Protein AF-A0A136IIM8-F1 (afdb_monomer)

Solvent-accessible surface area (backbone atoms only — not comparable to full-atom values): 3962 Å² total; per-residue (Å²): 88,78,44,75,73,51,48,66,48,54,62,39,58,61,69,88,69,85,52,92,90,57,73,58,95,78,54,82,44,53,55,78,74,49,78,86,49,95,87,50,60,74,49,75,41,57,91,28,65,68,33,52,28,69,76,68,73,46,93,127

Secondary structure (DSSP, 8-state):
-EE-S---GGGTS---S--TT--GGGSPPGGGGS--STT---EE--S-HHHHHHHH----

Organism: NCBI:txid196109

pLDDT: mean 81.04, std 14.86, range [43.44, 95.5]

Structure (mmCIF, N/CA/C/O backbone):
data_AF-A0A136IIM8-F1
#
_entry.id   AF-A0A136IIM8-F1
#
loop_
_atom_site.group_PDB
_atom_site.id
_atom_site.type_symbol
_atom_site.label_atom_id
_atom_site.label_alt_id
_atom_site.label_comp_id
_atom_site.label_asym_id
_atom_site.label_entity_id
_atom_site.label_seq_id
_atom_site.pdbx_PDB_ins_code
_atom_site.Cartn_x
_atom_site.Cartn_y
_atom_site.Cartn_z
_atom_site.occupancy
_atom_site.B_iso_or_equiv
_atom_site.auth_seq_id
_atom_site.auth_comp_id
_atom_site.auth_asym_id
_atom_site.auth_atom_id
_atom_site.pdbx_PDB_model_num
ATOM 1 N N . MET A 1 1 ? -10.894 4.491 3.116 1.00 91.19 1 MET A N 1
ATOM 2 C CA . MET A 1 1 ? -10.002 5.177 2.148 1.00 91.19 1 MET A CA 1
ATOM 3 C C . MET A 1 1 ? -9.886 4.322 0.893 1.00 91.19 1 MET A C 1
ATOM 5 O O . MET A 1 1 ? -9.974 3.107 1.019 1.00 91.19 1 MET A O 1
ATOM 9 N N . ILE A 1 2 ? -9.732 4.924 -0.288 1.00 94.50 2 ILE A N 1
ATOM 10 C CA . ILE A 1 2 ? -9.543 4.201 -1.557 1.00 94.50 2 ILE A CA 1
ATOM 11 C C . ILE A 1 2 ? -8.207 4.642 -2.158 1.00 94.50 2 ILE A C 1
ATOM 13 O O . ILE A 1 2 ? -7.961 5.841 -2.264 1.00 94.50 2 ILE A O 1
ATOM 17 N N . LEU A 1 3 ? -7.357 3.682 -2.512 1.00 93.69 3 LEU A N 1
ATOM 18 C CA . LEU A 1 3 ? -6.116 3.892 -3.254 1.00 93.69 3 LEU A CA 1
ATOM 19 C C . LEU A 1 3 ? -6.260 3.199 -4.606 1.00 93.69 3 LEU A C 1
ATOM 21 O O . LEU A 1 3 ? -6.244 1.969 -4.667 1.00 93.69 3 LEU A O 1
ATOM 25 N N . ASP A 1 4 ? -6.433 3.983 -5.665 1.00 95.12 4 ASP A N 1
ATOM 26 C CA . ASP A 1 4 ? -6.599 3.452 -7.015 1.00 95.12 4 ASP A CA 1
ATOM 27 C C . ASP A 1 4 ? -5.265 3.415 -7.775 1.00 95.12 4 ASP A C 1
ATOM 29 O O . ASP A 1 4 ? -4.454 4.336 -7.661 1.00 95.12 4 ASP A O 1
ATOM 33 N N . ASN A 1 5 ? -5.037 2.342 -8.534 1.00 95.06 5 ASN A N 1
ATOM 34 C CA . ASN A 1 5 ? -3.853 2.113 -9.363 1.00 95.06 5 ASN A CA 1
ATOM 35 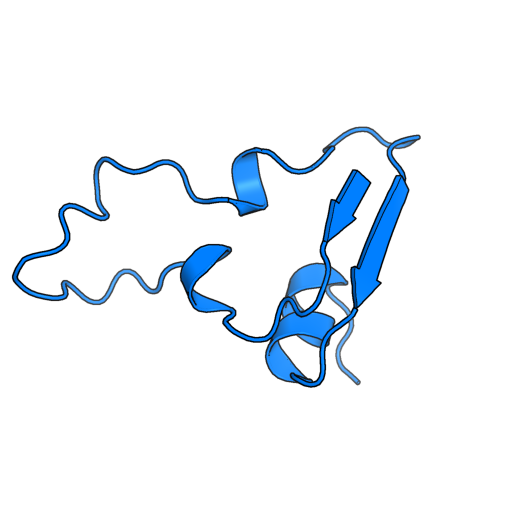C C . ASN A 1 5 ? -2.523 2.319 -8.600 1.00 95.06 5 ASN A C 1
ATOM 37 O O . ASN A 1 5 ? -1.568 2.937 -9.086 1.00 95.06 5 ASN A O 1
ATOM 41 N N . ALA A 1 6 ? -2.460 1.809 -7.370 1.00 94.25 6 ALA A N 1
ATOM 42 C CA . ALA A 1 6 ? -1.318 1.933 -6.474 1.00 94.25 6 ALA A CA 1
ATOM 43 C C . ALA A 1 6 ? -0.199 0.952 -6.872 1.00 94.25 6 ALA A C 1
ATOM 45 O O . ALA A 1 6 ? 0.063 -0.031 -6.189 1.00 94.25 6 ALA A O 1
ATOM 46 N N . ASP A 1 7 ? 0.448 1.174 -8.013 1.00 93.44 7 ASP A N 1
ATOM 47 C CA . ASP A 1 7 ? 1.455 0.243 -8.545 1.00 93.44 7 ASP A CA 1
ATOM 48 C C . ASP A 1 7 ? 2.875 0.510 -8.007 1.00 93.44 7 ASP A C 1
ATOM 50 O O . ASP A 1 7 ? 3.688 -0.411 -7.901 1.00 93.44 7 ASP A O 1
ATOM 54 N N . ASN A 1 8 ? 3.187 1.764 -7.656 1.00 91.50 8 ASN A N 1
ATOM 55 C CA . ASN A 1 8 ? 4.529 2.182 -7.243 1.00 91.50 8 ASN A CA 1
ATOM 56 C C . ASN A 1 8 ? 4.6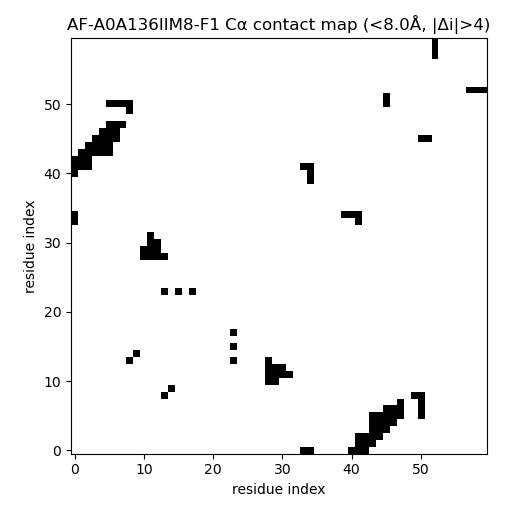97 2.168 -5.716 1.00 91.50 8 ASN A C 1
ATOM 58 O O . ASN A 1 8 ? 4.327 3.114 -5.018 1.00 91.50 8 ASN A O 1
ATOM 62 N N . VAL A 1 9 ? 5.320 1.103 -5.215 1.00 89.00 9 VAL A N 1
ATOM 63 C CA . VAL A 1 9 ? 5.549 0.860 -3.785 1.00 89.00 9 VAL A CA 1
ATOM 64 C C . VAL A 1 9 ? 6.404 1.936 -3.102 1.00 89.00 9 VAL A C 1
ATOM 66 O O . VAL A 1 9 ? 6.174 2.254 -1.938 1.00 89.00 9 VAL A O 1
ATOM 69 N N . GLU A 1 10 ? 7.339 2.557 -3.827 1.00 88.31 10 GLU A N 1
ATOM 70 C CA . GLU A 1 10 ? 8.288 3.541 -3.280 1.00 88.31 10 GLU A CA 1
ATOM 71 C C . GLU A 1 10 ? 7.606 4.844 -2.839 1.00 88.31 10 GLU A C 1
ATOM 73 O O . GLU A 1 10 ? 8.143 5.583 -2.019 1.00 88.31 10 GLU A O 1
ATOM 78 N N . VAL A 1 11 ? 6.401 5.128 -3.344 1.00 86.94 11 VAL A N 1
ATOM 79 C CA . VAL A 1 11 ? 5.604 6.287 -2.911 1.00 86.94 11 VAL A CA 1
ATOM 80 C C . VAL A 1 11 ? 5.072 6.088 -1.482 1.00 86.94 11 VAL A C 1
ATOM 82 O O . VAL A 1 11 ? 4.919 7.042 -0.715 1.00 86.94 11 VAL A O 1
ATOM 85 N N . PHE A 1 12 ? 4.799 4.837 -1.108 1.00 89.31 12 PHE A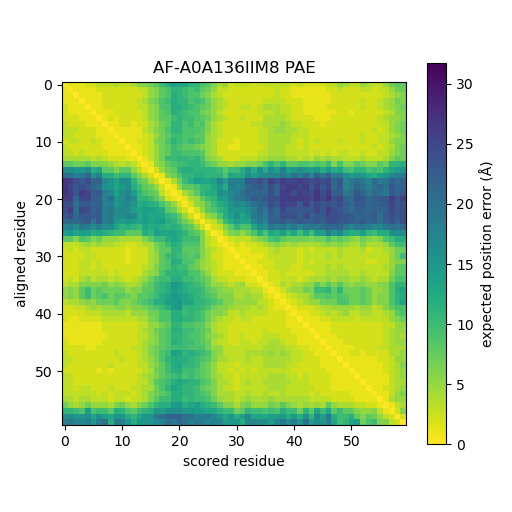 N 1
ATOM 86 C CA . PHE A 1 12 ? 4.256 4.470 0.199 1.00 89.31 12 PHE A CA 1
ATOM 87 C C . PHE A 1 12 ? 5.359 4.087 1.183 1.00 89.31 12 PHE A C 1
ATOM 89 O O . PHE A 1 12 ? 5.306 4.489 2.344 1.00 89.31 12 PHE A O 1
ATOM 96 N N . PHE A 1 13 ? 6.363 3.355 0.703 1.00 86.75 13 PHE A N 1
ATOM 97 C CA . PHE A 1 13 ? 7.473 2.823 1.484 1.00 86.75 13 PHE A CA 1
ATOM 98 C C . PHE A 1 13 ? 8.794 3.165 0.786 1.00 86.75 13 PHE A C 1
ATOM 100 O O . PHE A 1 13 ? 9.383 2.295 0.141 1.00 86.75 13 PHE A O 1
ATOM 107 N N . PRO A 1 14 ? 9.246 4.428 0.863 1.00 84.44 14 PRO A N 1
ATOM 108 C CA . PRO A 1 14 ? 10.464 4.845 0.194 1.00 84.44 14 PRO A CA 1
ATOM 109 C C . PRO A 1 14 ? 11.664 4.084 0.756 1.00 84.44 14 PRO A C 1
ATOM 111 O O . PRO A 1 14 ? 11.889 4.029 1.968 1.00 84.44 14 PRO A O 1
ATOM 114 N N . SER A 1 15 ? 12.455 3.511 -0.140 1.00 76.56 15 SER A N 1
ATOM 115 C CA . SER A 1 15 ? 13.757 2.952 0.181 1.00 76.56 15 SER A CA 1
ATOM 116 C C . SER A 1 15 ? 14.689 4.086 0.617 1.00 76.56 15 SER A C 1
ATOM 118 O O . SER A 1 15 ? 14.871 5.051 -0.120 1.00 76.56 15 SER A O 1
ATOM 120 N N . LEU A 1 16 ? 15.357 3.947 1.768 1.00 65.25 16 LEU A N 1
ATOM 121 C CA . LEU A 1 16 ? 16.370 4.890 2.291 1.00 65.25 16 LEU A CA 1
ATOM 122 C C . LEU A 1 16 ? 17.604 5.079 1.379 1.00 65.25 16 LEU A C 1
ATOM 124 O O . LEU A 1 16 ? 18.587 5.685 1.788 1.00 65.25 16 LEU A O 1
ATOM 128 N N . ARG A 1 17 ? 17.599 4.541 0.155 1.00 61.09 17 ARG A N 1
ATOM 129 C CA . ARG A 1 17 ? 18.679 4.759 -0.804 1.00 61.09 17 ARG A CA 1
ATOM 130 C C . ARG A 1 17 ? 18.598 6.203 -1.272 1.00 61.09 17 ARG A C 1
ATOM 132 O O . ARG A 1 17 ? 17.723 6.532 -2.070 1.00 61.09 17 ARG A O 1
ATOM 139 N N . ASP A 1 18 ? 19.508 7.021 -0.753 1.00 51.50 18 ASP A N 1
ATOM 140 C CA . ASP A 1 18 ? 19.735 8.417 -1.111 1.00 51.50 18 ASP A CA 1
ATOM 141 C C . ASP A 1 18 ? 19.703 8.603 -2.633 1.00 51.50 18 ASP A C 1
ATOM 143 O O . ASP A 1 18 ? 20.697 8.415 -3.335 1.00 51.50 18 ASP A O 1
ATOM 147 N N . ARG A 1 19 ? 18.531 8.948 -3.174 1.00 54.84 19 ARG A N 1
ATOM 148 C CA . ARG A 1 19 ? 18.428 9.422 -4.550 1.00 54.84 19 ARG A CA 1
ATOM 149 C C . ARG A 1 19 ? 18.853 10.890 -4.536 1.00 54.84 19 ARG A C 1
ATOM 151 O O . ARG A 1 19 ? 18.175 11.699 -3.889 1.00 54.84 19 ARG A O 1
ATOM 158 N N . PRO A 1 20 ? 19.951 11.263 -5.217 1.00 43.44 20 PRO A N 1
ATOM 159 C CA . PRO A 1 20 ? 20.373 12.653 -5.285 1.00 43.44 20 PRO A CA 1
ATOM 160 C C . PRO A 1 20 ? 19.252 13.480 -5.931 1.00 43.44 20 PRO A C 1
ATOM 162 O O . PRO A 1 20 ? 18.786 13.163 -7.022 1.00 43.44 20 PRO A O 1
ATOM 165 N N . GLY A 1 21 ? 18.781 14.508 -5.220 1.00 52.22 21 GLY A N 1
ATOM 166 C CA . GLY A 1 21 ? 17.722 15.419 -5.677 1.00 52.22 21 GLY A CA 1
ATOM 167 C C . GLY A 1 21 ? 16.344 15.216 -5.040 1.00 52.22 21 GLY A C 1
ATOM 168 O O . GLY A 1 21 ? 15.505 16.108 -5.132 1.00 52.22 21 GLY A O 1
ATOM 169 N N . THR A 1 22 ? 16.103 14.114 -4.328 1.00 52.06 22 THR A N 1
ATOM 170 C CA . THR A 1 22 ? 14.871 13.940 -3.544 1.00 52.06 22 THR A CA 1
ATOM 171 C C . THR A 1 22 ? 15.196 14.071 -2.065 1.00 52.06 22 THR A C 1
ATOM 173 O O . THR A 1 22 ? 15.877 13.224 -1.495 1.00 52.06 22 THR A O 1
ATOM 176 N N . SER A 1 23 ? 14.712 15.137 -1.428 1.00 53.00 23 SER A N 1
ATOM 177 C CA . SER A 1 23 ? 14.790 15.334 0.025 1.00 53.00 23 SER A CA 1
ATOM 178 C C . SER A 1 23 ? 13.812 14.378 0.735 1.00 53.00 23 SER A C 1
ATOM 180 O O . SER A 1 23 ? 12.861 14.793 1.392 1.00 53.00 23 SER A O 1
ATOM 182 N N . VAL A 1 24 ? 14.008 13.067 0.550 1.00 53.31 24 VAL A N 1
ATOM 183 C CA . VAL A 1 24 ? 13.142 12.006 1.095 1.00 53.31 24 VAL A CA 1
ATOM 184 C C . VAL A 1 24 ? 13.202 11.997 2.623 1.00 53.31 24 VAL A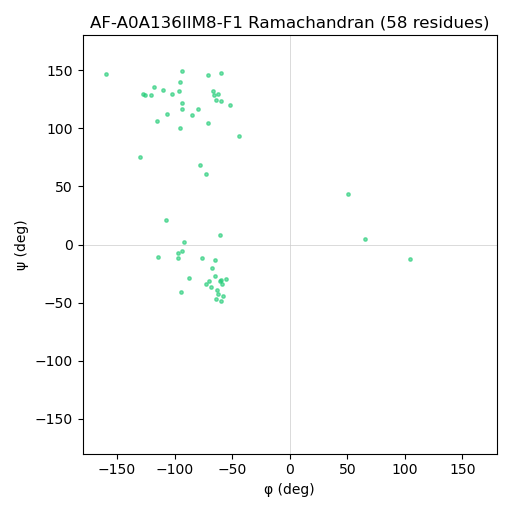 C 1
ATOM 186 O O . VAL A 1 24 ? 12.215 11.677 3.273 1.00 53.31 24 VAL A O 1
ATOM 189 N N . SER A 1 25 ? 14.310 12.456 3.217 1.00 52.97 25 SER A N 1
ATOM 190 C CA . SER A 1 25 ? 14.466 12.542 4.674 1.00 52.97 25 SER A CA 1
ATOM 191 C C . SER A 1 25 ? 13.516 13.536 5.356 1.00 52.97 25 SER A C 1
ATOM 193 O O . SER A 1 25 ? 13.377 13.486 6.576 1.00 52.97 25 SER A O 1
ATOM 195 N N . LYS A 1 26 ? 12.833 14.416 4.604 1.00 56.62 26 LYS A N 1
ATOM 196 C CA . LYS A 1 26 ? 11.847 15.370 5.147 1.00 56.62 26 LYS A CA 1
ATOM 197 C C . LYS A 1 26 ? 10.405 15.125 4.693 1.00 56.62 26 LYS A C 1
ATOM 199 O O . LYS A 1 26 ? 9.500 15.750 5.243 1.00 56.62 26 LYS A O 1
ATOM 204 N N . GLN A 1 27 ? 10.160 14.252 3.713 1.00 66.44 27 GLN A N 1
ATOM 205 C CA . GLN A 1 27 ? 8.805 13.988 3.221 1.00 66.44 27 GLN A CA 1
ATOM 206 C C . GLN A 1 27 ? 8.189 12.790 3.944 1.00 66.44 27 GLN A C 1
ATOM 208 O O . GLN A 1 27 ? 8.720 11.683 3.928 1.00 66.44 27 GLN A O 1
ATOM 213 N N . ARG A 1 28 ? 7.040 13.018 4.588 1.00 75.81 28 ARG A N 1
ATOM 214 C CA . ARG A 1 28 ? 6.275 11.973 5.271 1.00 75.81 28 ARG A CA 1
ATOM 215 C C . ARG A 1 28 ? 5.776 10.955 4.220 1.00 75.81 28 ARG A C 1
ATOM 217 O O . ARG A 1 28 ? 5.098 11.382 3.285 1.00 75.81 28 ARG A O 1
ATOM 224 N N . PRO A 1 29 ? 6.068 9.646 4.341 1.00 83.88 29 PRO A N 1
ATOM 225 C CA . PRO A 1 29 ? 5.611 8.648 3.368 1.00 83.88 29 PRO A CA 1
ATOM 226 C C . PRO A 1 29 ? 4.082 8.600 3.269 1.00 83.88 29 PRO A C 1
ATOM 228 O O . PRO A 1 29 ? 3.411 8.757 4.295 1.00 83.88 29 PRO A O 1
ATOM 231 N N . LEU A 1 30 ? 3.511 8.306 2.091 1.00 87.62 30 LEU A N 1
ATOM 232 C CA . LEU A 1 30 ? 2.045 8.221 1.952 1.00 87.62 30 LEU A CA 1
ATOM 233 C C . LEU A 1 30 ? 1.428 7.158 2.869 1.00 87.62 30 LEU A C 1
ATOM 235 O O . LEU A 1 30 ? 0.319 7.356 3.361 1.00 87.62 30 LEU A O 1
ATOM 239 N N . ALA A 1 31 ? 2.160 6.078 3.172 1.00 87.50 31 ALA A N 1
ATOM 240 C CA . ALA A 1 31 ? 1.708 5.044 4.104 1.00 87.50 31 ALA A CA 1
ATOM 241 C C . ALA A 1 31 ? 1.335 5.604 5.490 1.00 87.50 31 ALA A C 1
ATOM 243 O O . ALA A 1 31 ? 0.451 5.080 6.163 1.00 87.50 31 ALA A O 1
ATOM 244 N N . SER A 1 32 ? 1.969 6.701 5.910 1.00 87.75 32 SER A N 1
ATOM 245 C CA . SER A 1 32 ? 1.712 7.336 7.207 1.00 87.75 32 SER A CA 1
ATOM 246 C C . SER A 1 32 ? 0.413 8.149 7.272 1.00 87.75 32 SER A C 1
ATOM 248 O O . SER A 1 32 ? 0.025 8.584 8.357 1.00 87.75 32 SER A O 1
ATOM 250 N N . LEU A 1 33 ? -0.221 8.393 6.121 1.00 87.62 33 LEU A N 1
ATOM 251 C CA . LEU A 1 33 ? -1.511 9.075 5.994 1.00 87.62 33 LEU A CA 1
ATOM 252 C C . LEU A 1 33 ? -2.672 8.082 5.877 1.00 87.62 33 LEU A C 1
ATOM 254 O O . LEU A 1 33 ? -3.836 8.482 5.872 1.00 87.62 33 LEU A O 1
ATOM 258 N N . LEU A 1 34 ? -2.364 6.790 5.760 1.00 89.06 34 LEU A N 1
ATOM 259 C CA . LEU A 1 34 ? -3.376 5.753 5.686 1.00 89.06 34 LEU A CA 1
ATOM 260 C C . LEU A 1 34 ? -4.060 5.587 7.049 1.00 89.06 34 LEU A C 1
ATOM 262 O O . LEU A 1 34 ? -3.402 5.728 8.082 1.00 89.06 34 LEU A O 1
ATOM 266 N N . PRO A 1 35 ? -5.367 5.269 7.078 1.00 89.94 35 PRO A N 1
ATOM 267 C CA . PRO A 1 35 ? -6.065 4.954 8.317 1.00 89.94 35 PRO A CA 1
ATOM 268 C C . PRO A 1 35 ? -5.332 3.865 9.114 1.00 89.94 35 PRO A C 1
ATOM 270 O O . PRO A 1 35 ? -5.173 2.752 8.623 1.00 89.94 35 PRO A O 1
ATOM 273 N N . GLN A 1 36 ? -4.910 4.186 10.341 1.00 83.06 36 GLN A N 1
ATOM 274 C CA . GLN A 1 36 ? -4.227 3.257 11.260 1.00 83.06 36 GLN A CA 1
ATOM 275 C C . GLN A 1 36 ? -5.118 2.828 12.433 1.00 83.06 36 GLN A C 1
ATOM 277 O O . GLN A 1 36 ? -4.637 2.443 13.494 1.00 83.06 36 GLN A O 1
ATOM 282 N N . THR A 1 37 ? -6.433 2.947 12.266 1.00 85.94 37 THR A N 1
ATOM 283 C CA . THR A 1 37 ? -7.407 2.557 13.284 1.00 85.94 37 THR A CA 1
ATOM 284 C C . THR A 1 37 ? -7.878 1.129 13.042 1.00 85.94 37 THR A C 1
ATOM 286 O O . THR A 1 37 ? -7.983 0.691 11.898 1.00 85.94 37 THR A O 1
ATOM 289 N N . GLU A 1 38 ? -8.222 0.413 14.111 1.00 82.31 38 GLU A N 1
ATOM 290 C CA . GLU A 1 38 ? -8.698 -0.978 14.044 1.00 82.31 38 GLU A CA 1
ATOM 291 C C . GLU A 1 38 ? -9.971 -1.133 13.185 1.00 82.31 38 GLU A C 1
ATOM 293 O O . GLU A 1 38 ? -10.135 -2.098 12.439 1.00 82.31 38 GLU A O 1
ATOM 298 N N . ASN A 1 39 ? -10.835 -0.114 13.206 1.00 87.94 39 ASN A N 1
ATOM 299 C CA . ASN A 1 39 ? -12.045 -0.040 12.380 1.00 87.94 39 ASN A CA 1
ATOM 300 C C . ASN A 1 39 ? -11.826 0.675 11.036 1.00 87.94 39 ASN A C 1
ATOM 302 O O . ASN A 1 39 ? -12.765 0.854 10.257 1.00 87.94 39 ASN A O 1
ATOM 306 N N . GLY A 1 40 ? -10.597 1.101 10.748 1.00 86.38 40 GLY A N 1
ATOM 307 C CA . GLY A 1 40 ? -10.225 1.694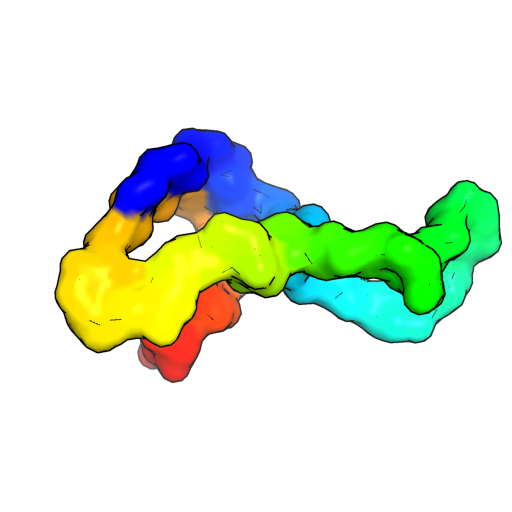 9.476 1.00 86.38 40 GLY A CA 1
ATOM 308 C C . GLY A 1 40 ? -10.327 0.661 8.359 1.00 86.38 40 GLY A C 1
ATOM 309 O O . GLY A 1 40 ? -9.843 -0.464 8.470 1.00 86.38 40 GLY A O 1
ATOM 310 N N . ARG A 1 41 ? -10.966 1.038 7.251 1.00 88.69 41 ARG A N 1
ATOM 311 C CA . ARG A 1 41 ? -11.021 0.214 6.038 1.00 88.69 41 ARG A CA 1
ATOM 312 C C . ARG A 1 41 ? -10.345 0.944 4.885 1.00 88.69 41 ARG A C 1
ATOM 314 O O . ARG A 1 41 ? -10.568 2.144 4.667 1.00 88.69 41 ARG A O 1
ATOM 321 N N . ILE A 1 42 ? -9.529 0.210 4.137 1.00 91.06 42 ILE A N 1
ATOM 322 C CA . ILE A 1 42 ? -8.840 0.692 2.942 1.00 91.06 42 ILE A CA 1
ATOM 323 C C . ILE A 1 42 ? -9.141 -0.285 1.807 1.00 91.06 42 ILE A C 1
ATOM 325 O O . ILE A 1 42 ? -8.985 -1.489 1.983 1.00 91.06 42 ILE A O 1
ATOM 329 N N . LEU A 1 43 ? -9.576 0.235 0.662 1.00 93.31 43 LEU A N 1
ATOM 330 C CA . LEU A 1 43 ? -9.644 -0.510 -0.592 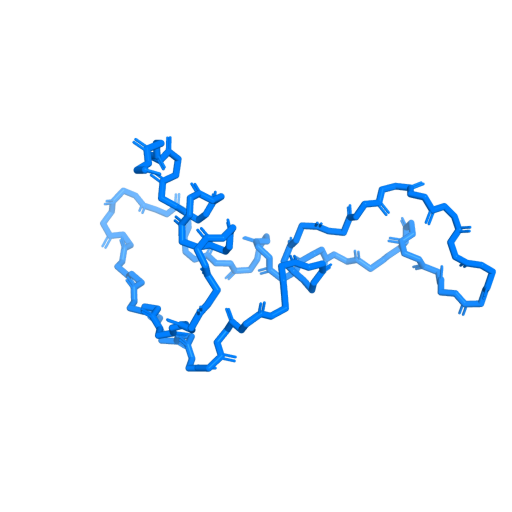1.00 93.31 43 LEU A CA 1
ATOM 331 C C . LEU A 1 43 ? -8.452 -0.095 -1.451 1.00 93.31 43 LEU A C 1
ATOM 333 O O . LEU A 1 43 ? -8.219 1.099 -1.634 1.00 93.31 43 LEU A O 1
ATOM 337 N N . ILE A 1 44 ? -7.704 -1.070 -1.959 1.00 92.62 44 ILE A N 1
ATOM 338 C CA . ILE A 1 44 ? -6.508 -0.838 -2.770 1.00 92.62 44 ILE A CA 1
ATOM 339 C C . ILE A 1 44 ? -6.669 -1.602 -4.078 1.00 92.62 44 ILE A C 1
ATOM 341 O O . ILE A 1 44 ? -6.938 -2.803 -4.051 1.00 92.62 44 ILE A O 1
ATOM 345 N N . THR A 1 45 ? -6.472 -0.928 -5.206 1.00 95.50 45 THR A N 1
ATOM 346 C CA . THR A 1 45 ? -6.325 -1.571 -6.516 1.00 95.50 45 THR A CA 1
ATOM 347 C C . THR A 1 45 ? -4.873 -1.422 -6.967 1.00 95.50 45 THR A C 1
ATOM 349 O O . THR A 1 45 ? -4.253 -0.365 -6.831 1.00 95.50 45 THR A O 1
ATOM 352 N N . SER A 1 46 ? -4.279 -2.513 -7.439 1.00 94.62 46 SER A N 1
ATOM 353 C CA . SER A 1 46 ? -2.884 -2.543 -7.876 1.00 94.62 46 SER A CA 1
ATOM 354 C C . SER A 1 46 ? -2.663 -3.730 -8.805 1.00 94.62 46 SER A C 1
ATOM 356 O O . SER A 1 46 ? -3.264 -4.790 -8.625 1.00 94.62 46 SER A O 1
ATOM 358 N N . ARG A 1 47 ? -1.772 -3.564 -9.779 1.00 95.25 47 ARG A N 1
ATOM 359 C CA . ARG A 1 47 ? -1.214 -4.637 -10.614 1.00 95.25 47 ARG A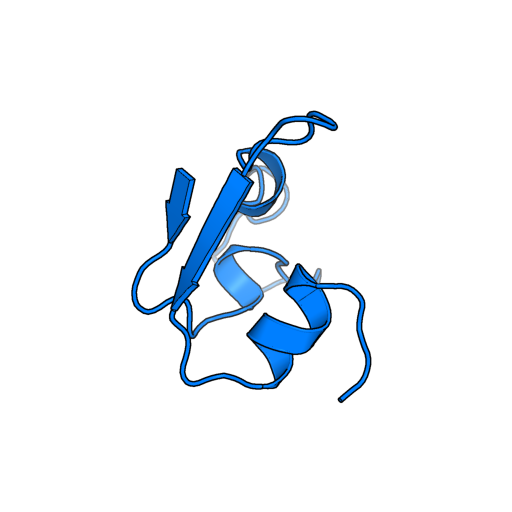 CA 1
ATOM 360 C C . ARG A 1 47 ? 0.106 -5.167 -10.041 1.00 95.25 47 ARG A C 1
ATOM 362 O O . ARG A 1 47 ? 0.660 -6.130 -10.564 1.00 95.25 47 ARG A O 1
ATOM 369 N N . SER A 1 48 ? 0.623 -4.544 -8.979 1.00 93.94 48 SER A N 1
ATOM 370 C CA . SER A 1 48 ? 1.903 -4.879 -8.356 1.00 93.94 48 SER A CA 1
ATOM 371 C C . SER A 1 48 ? 1.734 -5.862 -7.196 1.00 93.94 48 SER A C 1
ATOM 373 O O . SER A 1 48 ? 1.158 -5.538 -6.155 1.00 93.94 48 SER A O 1
ATOM 375 N N . ARG A 1 49 ? 2.307 -7.064 -7.342 1.00 91.19 49 ARG A N 1
ATOM 376 C CA . ARG A 1 49 ? 2.349 -8.070 -6.264 1.00 91.19 49 ARG A CA 1
ATOM 377 C C . ARG A 1 49 ? 3.148 -7.585 -5.052 1.00 91.19 49 ARG A C 1
ATOM 379 O O . ARG A 1 49 ? 2.720 -7.832 -3.930 1.00 91.19 49 ARG A O 1
ATOM 386 N N . ASP A 1 50 ? 4.262 -6.878 -5.262 1.00 91.00 50 ASP A N 1
ATOM 387 C CA . ASP A 1 50 ? 5.078 -6.328 -4.163 1.00 91.00 50 ASP A CA 1
ATOM 388 C C . ASP A 1 50 ? 4.268 -5.317 -3.342 1.00 91.00 50 ASP A C 1
ATOM 390 O O . ASP A 1 50 ? 4.246 -5.384 -2.114 1.00 91.00 50 ASP A O 1
ATOM 394 N N . MET A 1 51 ? 3.496 -4.446 -4.007 1.00 91.50 51 MET A N 1
ATOM 395 C CA . MET A 1 51 ? 2.603 -3.532 -3.294 1.00 91.50 51 MET A CA 1
ATOM 396 C C . MET A 1 51 ? 1.573 -4.293 -2.449 1.00 91.50 51 MET A C 1
ATOM 398 O O . MET A 1 51 ? 1.410 -3.989 -1.268 1.00 91.50 51 MET A O 1
ATOM 402 N N . ALA A 1 52 ? 0.901 -5.298 -3.021 1.00 90.06 52 ALA A N 1
ATOM 403 C CA . ALA A 1 52 ? -0.090 -6.092 -2.295 1.00 90.06 52 ALA A CA 1
ATOM 404 C C . ALA A 1 52 ? 0.511 -6.774 -1.052 1.00 90.06 52 ALA A C 1
ATOM 406 O O . ALA A 1 52 ? -0.074 -6.709 0.032 1.00 90.06 52 ALA A O 1
ATOM 407 N N . GLN A 1 53 ? 1.703 -7.365 -1.179 1.00 90.38 53 GLN A N 1
ATOM 408 C CA . GLN A 1 53 ? 2.398 -8.022 -0.069 1.00 90.38 53 GLN A CA 1
ATOM 409 C C . GLN A 1 53 ? 2.778 -7.030 1.038 1.00 90.38 53 GLN A C 1
ATOM 411 O O . GLN A 1 53 ? 2.505 -7.283 2.212 1.00 90.38 53 GLN A O 1
ATOM 416 N N . ARG A 1 54 ? 3.361 -5.875 0.689 1.00 88.44 54 ARG A N 1
ATOM 417 C CA . ARG A 1 54 ? 3.767 -4.872 1.689 1.00 88.44 54 ARG A CA 1
ATOM 418 C C . ARG A 1 54 ? 2.588 -4.206 2.387 1.00 88.44 54 ARG A C 1
ATOM 420 O O . ARG A 1 54 ? 2.668 -3.948 3.582 1.00 88.44 54 ARG A O 1
ATOM 427 N N . MET A 1 55 ? 1.498 -3.956 1.665 1.00 87.19 55 MET A N 1
ATOM 428 C CA . MET A 1 55 ? 0.298 -3.321 2.218 1.00 87.19 55 MET A CA 1
ATOM 429 C C . MET A 1 55 ? -0.508 -4.238 3.136 1.00 87.19 55 MET A C 1
ATOM 431 O O . MET A 1 55 ? -1.116 -3.760 4.088 1.00 87.19 55 MET A O 1
ATOM 435 N N . THR A 1 56 ? -0.544 -5.540 2.844 1.00 85.75 56 THR A N 1
ATOM 436 C CA . THR A 1 56 ? -1.334 -6.512 3.620 1.00 85.75 56 THR A CA 1
ATOM 437 C C . THR A 1 56 ? -0.512 -7.254 4.672 1.00 85.75 56 THR A C 1
ATOM 439 O O . THR A 1 56 ? -1.079 -7.970 5.494 1.00 85.75 56 THR A O 1
ATOM 442 N N . GLY A 1 57 ? 0.821 -7.147 4.628 1.00 81.00 57 GLY A N 1
ATOM 443 C CA . GLY A 1 57 ? 1.732 -7.929 5.470 1.00 81.00 57 GLY A CA 1
ATOM 444 C C . GLY A 1 57 ? 1.711 -9.436 5.177 1.00 81.00 57 GLY A C 1
ATOM 445 O O . GLY A 1 57 ? 2.367 -10.206 5.876 1.00 81.00 57 GLY A O 1
ATOM 446 N N . SER A 1 58 ? 0.969 -9.872 4.156 1.00 73.88 58 SER A N 1
ATOM 447 C CA . SER A 1 58 ? 0.812 -11.278 3.793 1.00 73.88 58 SER A CA 1
ATOM 448 C C . SER A 1 58 ? 1.785 -11.650 2.679 1.00 73.88 58 SER A C 1
ATOM 450 O O . SER A 1 58 ? 1.883 -10.959 1.66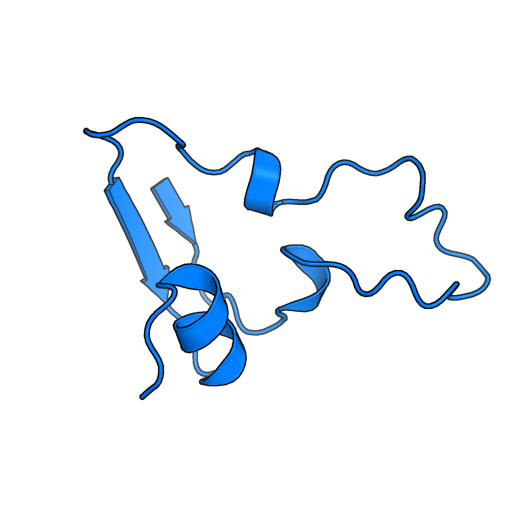5 1.00 73.88 58 SER A O 1
ATOM 452 N N . LYS A 1 59 ? 2.502 -12.767 2.841 1.00 64.38 59 LYS A N 1
ATOM 453 C CA . LYS A 1 59 ? 3.297 -13.355 1.756 1.00 64.38 59 LYS A CA 1
ATOM 454 C C . LYS A 1 59 ? 2.389 -14.250 0.917 1.00 64.38 59 LYS A C 1
ATOM 456 O O . LYS A 1 5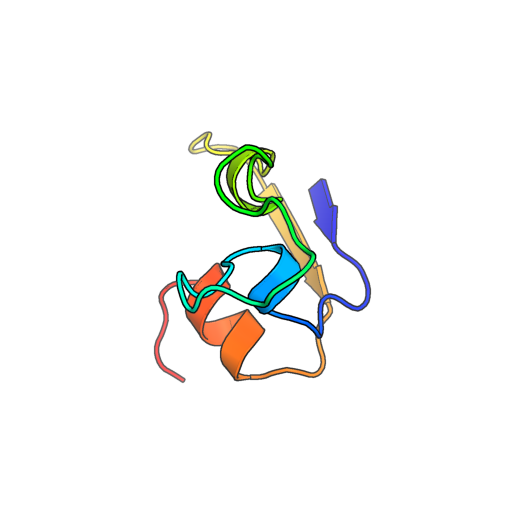9 ? 1.928 -15.274 1.409 1.00 64.38 59 LYS A O 1
ATOM 461 N N . TRP A 1 60 ? 2.122 -13.841 -0.318 1.00 55.25 60 TRP A N 1
ATOM 462 C CA . TRP A 1 60 ? 1.442 -14.644 -1.342 1.00 55.25 60 TRP A CA 1
ATOM 463 C C . TRP A 1 60 ? 2.444 -15.079 -2.381 1.00 55.25 60 TRP A C 1
ATOM 465 O O . TRP A 1 60 ? 3.279 -14.221 -2.749 1.00 55.25 60 TRP A O 1
#

Radius of gyration: 12.63 Å; Cα contacts (8 Å, |Δi|>4): 57; chains: 1; bounding box: 32×30×25 Å

Mean predicted aligned error: 7.03 Å

Foldseek 3Di:
DEAEAPADCCQQVNDPPDDPPDPVVPDDRVVVVADPDPPGDYHYDYPHPVNVCVVVVDDD

Sequence (60 aa):
MILDNADNVEVFFPSLRDRPGTSVSKQRPLASLLPQTENGRILITSRSRDMAQRMTGSKW